Protein AF-A0A392R7J1-F1 (afdb_monomer_lite)

Radius of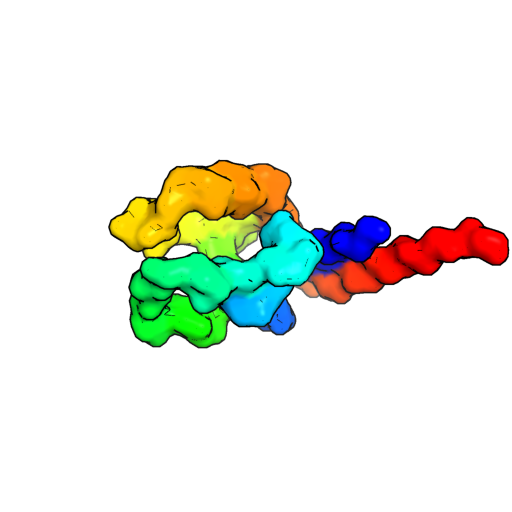 gyration: 13.44 Å; chains: 1; bounding box: 28×36×38 Å

Secondary structure (DSSP, 8-state):
------SS-SSSBTTTS--SBTTB-GGGSS----TTTTT-BHHHHB-TTS-B-HHHHTTTS-HHHHHHHHT------TT------------

Sequence (91 aa):
NEYWMIGNGRSIDVWNSCWLDSGFKISDMELVIPPHIVSCKIADLVEENGDWKWSLLDDWLPIDIKDKMRAITVSLHDDDHDVSVRIFGSQ

Foldseek 3Di:
DFQFQAEQQQPAQQAQDQNLHDVDGNVVPPFDQDPVCNRPTQNRQADPVQHGPCVRQVVTPDPVVVVSVVVHRHHNDVPDDRDRPPPPPDD

pLDDT: mean 73.48, std 15.38, range [33.53, 88.75]

Organism: NCBI:txid97028

Structure (mmCIF, N/CA/C/O backbone):
data_AF-A0A392R7J1-F1
#
_entry.id   AF-A0A392R7J1-F1
#
loop_
_atom_site.group_PDB
_atom_site.id
_atom_site.type_symbol
_atom_site.label_atom_id
_atom_site.label_alt_id
_atom_site.label_comp_id
_atom_site.label_asym_id
_atom_site.label_entity_id
_atom_site.label_seq_id
_atom_site.pdbx_PDB_ins_code
_atom_site.Cartn_x
_atom_site.Cartn_y
_atom_site.Cartn_z
_atom_site.occupancy
_atom_site.B_iso_or_equiv
_atom_site.auth_seq_id
_atom_site.auth_comp_id
_atom_site.auth_asym_id
_atom_site.auth_atom_id
_atom_site.pdbx_PDB_model_num
ATOM 1 N N . ASN A 1 1 ? -6.822 14.138 -13.634 1.00 33.53 1 ASN A N 1
ATOM 2 C CA . ASN A 1 1 ? -6.491 12.815 -13.075 1.00 33.53 1 ASN A CA 1
ATOM 3 C C . ASN A 1 1 ? -4.987 12.708 -12.981 1.00 33.53 1 ASN A C 1
ATOM 5 O O . ASN A 1 1 ? -4.333 12.594 -14.010 1.00 33.53 1 ASN A O 1
ATOM 9 N N . GLU A 1 2 ? -4.454 12.840 -11.775 1.00 41.16 2 GLU A N 1
ATOM 10 C CA . GLU A 1 2 ? -3.040 12.600 -11.497 1.00 41.16 2 GLU A CA 1
ATOM 11 C C . GLU A 1 2 ? -2.871 11.093 -11.286 1.00 41.16 2 GLU A C 1
ATOM 13 O O . GLU A 1 2 ? -3.517 10.515 -10.415 1.00 41.16 2 GLU A O 1
ATOM 18 N N . TYR A 1 3 ? -2.075 10.446 -12.136 1.00 44.41 3 TYR A N 1
ATOM 19 C CA . TYR A 1 3 ? -1.743 9.030 -12.006 1.00 44.41 3 TYR A CA 1
ATOM 20 C C . TYR A 1 3 ? -0.341 8.940 -11.409 1.00 44.41 3 TYR A C 1
ATOM 22 O O . TYR A 1 3 ? 0.623 9.402 -12.018 1.00 44.41 3 TYR A O 1
ATOM 30 N N . TRP A 1 4 ? -0.230 8.375 -10.209 1.00 53.12 4 TRP A N 1
ATOM 31 C CA . TRP A 1 4 ? 1.062 8.109 -9.589 1.00 53.12 4 TRP A CA 1
ATOM 32 C C . TRP A 1 4 ? 1.636 6.834 -10.205 1.00 53.12 4 TRP A C 1
ATOM 34 O O . TRP A 1 4 ? 1.130 5.743 -9.961 1.00 53.12 4 TRP A O 1
ATOM 44 N N . MET A 1 5 ? 2.674 6.968 -11.031 1.00 55.31 5 MET A N 1
ATOM 45 C CA . MET A 1 5 ? 3.512 5.827 -11.392 1.00 55.31 5 MET A CA 1
ATOM 46 C C . MET A 1 5 ? 4.450 5.567 -10.217 1.00 55.31 5 MET A C 1
ATOM 48 O O . MET A 1 5 ? 5.273 6.414 -9.872 1.00 55.31 5 MET A O 1
ATOM 52 N N . ILE A 1 6 ? 4.267 4.427 -9.558 1.00 61.28 6 ILE A N 1
ATOM 53 C CA . ILE A 1 6 ? 5.154 3.976 -8.487 1.00 61.28 6 ILE A CA 1
ATOM 54 C C . ILE A 1 6 ? 6.349 3.335 -9.173 1.00 61.28 6 ILE A C 1
ATOM 56 O O . ILE A 1 6 ? 6.195 2.289 -9.800 1.00 61.28 6 ILE A O 1
ATOM 60 N N . GLY A 1 7 ? 7.502 4.000 -9.111 1.00 64.50 7 GLY A N 1
ATOM 61 C CA . GLY A 1 7 ? 8.755 3.455 -9.620 1.00 64.50 7 GLY A CA 1
ATOM 62 C C . GLY A 1 7 ? 9.324 2.489 -8.590 1.00 64.50 7 GLY A C 1
ATOM 63 O O . GLY A 1 7 ? 8.735 1.445 -8.302 1.00 64.50 7 GLY A O 1
ATOM 64 N N . ASN A 1 8 ? 10.436 2.874 -7.961 1.00 63.53 8 ASN A N 1
ATOM 65 C CA . ASN A 1 8 ? 11.087 2.041 -6.955 1.00 63.53 8 ASN A CA 1
ATOM 66 C C . ASN A 1 8 ? 10.355 2.013 -5.598 1.00 63.53 8 ASN A C 1
ATOM 68 O O . ASN A 1 8 ? 10.675 1.170 -4.760 1.00 63.53 8 ASN A O 1
ATOM 72 N N . GLY A 1 9 ? 9.404 2.922 -5.339 1.00 69.19 9 GLY A N 1
ATOM 73 C CA . GLY A 1 9 ? 8.597 2.912 -4.114 1.00 69.19 9 GLY A CA 1
ATOM 74 C C . GLY A 1 9 ? 9.387 3.156 -2.818 1.00 69.19 9 GLY A C 1
ATOM 75 O O . GLY A 1 9 ? 8.839 2.977 -1.729 1.00 69.19 9 GLY A O 1
ATOM 76 N N . ARG A 1 10 ? 10.663 3.568 -2.888 1.00 71.62 10 ARG A N 1
ATOM 77 C CA . ARG A 1 10 ? 11.520 3.861 -1.718 1.00 71.62 10 ARG A CA 1
ATOM 78 C C . ARG A 1 10 ? 11.225 5.229 -1.113 1.00 71.62 10 ARG A C 1
ATOM 80 O O . ARG A 1 10 ? 11.494 5.446 0.065 1.00 71.62 10 ARG A O 1
ATOM 87 N N . SER A 1 11 ? 10.669 6.152 -1.896 1.00 74.75 11 SER A N 1
ATOM 88 C CA . SER A 1 11 ? 10.311 7.497 -1.422 1.00 74.75 11 SER A CA 1
ATOM 89 C C . SER A 1 11 ? 8.858 7.600 -0.942 1.00 74.75 11 SER A C 1
ATOM 91 O O . SER A 1 11 ? 8.518 8.507 -0.183 1.00 74.75 11 SER A O 1
ATOM 93 N N . ILE A 1 12 ? 8.004 6.653 -1.340 1.00 78.56 12 ILE A N 1
ATOM 94 C CA . ILE A 1 12 ? 6.562 6.709 -1.091 1.00 78.56 12 ILE A CA 1
ATOM 95 C C . ILE A 1 12 ? 6.223 5.966 0.201 1.00 78.56 12 ILE A C 1
ATOM 97 O O . ILE A 1 12 ? 6.490 4.773 0.361 1.00 78.56 12 ILE A O 1
ATOM 101 N N . ASP A 1 13 ? 5.615 6.700 1.127 1.00 85.88 13 ASP A N 1
ATOM 102 C CA . ASP A 1 13 ? 5.070 6.160 2.368 1.00 85.88 13 ASP A CA 1
ATOM 103 C C . ASP A 1 13 ? 3.798 5.365 2.070 1.00 85.88 13 ASP A C 1
ATOM 105 O O . ASP A 1 13 ? 2.868 5.911 1.475 1.00 85.88 13 ASP A O 1
ATOM 109 N N . VAL A 1 14 ? 3.736 4.098 2.482 1.00 84.75 14 VAL A N 1
ATOM 110 C CA . VAL A 1 14 ? 2.612 3.209 2.127 1.00 84.75 14 VAL A CA 1
ATOM 111 C C . VAL A 1 14 ? 1.310 3.731 2.715 1.00 84.75 14 VAL A C 1
ATOM 113 O O . VAL A 1 14 ? 0.262 3.679 2.080 1.00 84.75 14 VAL A O 1
ATOM 116 N N . TRP A 1 15 ? 1.360 4.240 3.938 1.00 86.25 15 TRP A N 1
ATOM 117 C CA . TRP A 1 15 ? 0.141 4.509 4.689 1.00 86.25 15 TRP A CA 1
ATOM 118 C C . TRP A 1 15 ? -0.336 5.945 4.518 1.00 86.25 15 TRP A C 1
ATOM 120 O O . TRP A 1 15 ? -1.520 6.192 4.280 1.00 86.25 15 TRP A O 1
ATOM 130 N N . ASN A 1 16 ? 0.603 6.890 4.585 1.00 83.94 16 ASN A N 1
ATOM 131 C CA . ASN A 1 16 ? 0.299 8.317 4.591 1.00 83.94 16 ASN A CA 1
ATOM 132 C C . ASN A 1 16 ? 0.289 8.961 3.188 1.00 83.94 16 ASN A C 1
ATOM 134 O O . ASN A 1 16 ? -0.017 10.152 3.067 1.00 83.94 16 ASN A O 1
ATOM 138 N N . SER A 1 17 ? 0.602 8.202 2.132 1.00 80.69 17 SER A N 1
ATOM 139 C CA . SER A 1 17 ? 0.590 8.707 0.750 1.00 80.69 17 SER A CA 1
ATOM 140 C C . SER A 1 17 ? -0.647 8.263 -0.026 1.00 80.69 17 SER A C 1
ATOM 142 O O . SER A 1 17 ? -1.179 7.175 0.185 1.00 80.69 17 SER A O 1
ATOM 144 N N . CYS A 1 18 ? -1.063 9.096 -0.981 1.00 81.50 18 CYS A N 1
ATOM 145 C CA . CYS A 1 18 ? -2.207 8.843 -1.857 1.00 81.50 18 CYS A CA 1
ATOM 146 C C . CYS A 1 18 ? -1.799 8.108 -3.141 1.00 81.50 18 CYS A C 1
ATOM 148 O O . CYS A 1 18 ? -1.954 8.636 -4.240 1.00 81.50 18 CYS A O 1
ATOM 150 N N . TRP A 1 19 ? -1.205 6.923 -2.998 1.00 78.50 19 TRP A N 1
ATOM 151 C CA . TRP A 1 19 ? -0.672 6.156 -4.131 1.00 78.50 19 TRP A CA 1
ATOM 152 C C . TRP A 1 19 ? -1.666 5.138 -4.707 1.00 78.50 19 TRP A C 1
ATOM 154 O O . TRP A 1 19 ? -1.537 4.753 -5.864 1.00 78.50 19 TRP A O 1
ATOM 164 N N . LEU A 1 20 ? -2.667 4.723 -3.921 1.00 77.56 20 LEU A N 1
ATOM 165 C CA . LEU A 1 20 ? -3.736 3.815 -4.361 1.00 77.56 20 LEU A CA 1
ATOM 166 C C . LEU A 1 20 ? -4.841 4.536 -5.133 1.00 77.56 20 LEU A C 1
ATOM 168 O O . LEU A 1 20 ? -5.381 3.996 -6.095 1.00 77.56 20 LEU A O 1
ATOM 172 N N . ASP A 1 21 ? -5.227 5.723 -4.670 1.00 74.38 21 ASP A N 1
ATOM 173 C CA . ASP A 1 21 ? -6.263 6.542 -5.291 1.00 74.38 21 ASP A CA 1
ATOM 174 C C . ASP A 1 21 ? -6.016 8.017 -4.947 1.00 74.38 21 ASP A C 1
ATOM 176 O O . ASP A 1 21 ? -5.420 8.350 -3.914 1.00 74.38 21 ASP A O 1
ATOM 180 N N . SER A 1 22 ? -6.438 8.916 -5.829 1.00 72.75 22 SER A N 1
ATOM 181 C CA . SER A 1 22 ? -6.143 10.339 -5.698 1.00 72.75 22 SER A CA 1
ATOM 182 C C . SER A 1 22 ? -6.906 10.922 -4.510 1.00 72.75 22 SER A C 1
ATOM 184 O O . SER A 1 22 ? -8.127 11.033 -4.532 1.00 72.75 22 SER A O 1
ATOM 186 N N . GLY A 1 23 ? -6.173 11.337 -3.475 1.00 75.50 23 GLY A N 1
ATOM 187 C CA . GLY A 1 23 ? -6.762 11.830 -2.226 1.00 75.50 23 GLY A CA 1
ATOM 188 C C . GLY A 1 23 ? -7.156 10.731 -1.234 1.00 75.50 23 GLY A C 1
ATOM 189 O O . GLY A 1 23 ? -7.675 11.053 -0.170 1.00 75.50 23 GLY A O 1
ATOM 190 N N . PHE A 1 24 ? -6.877 9.461 -1.536 1.00 81.62 24 PHE A N 1
ATOM 191 C CA . PHE A 1 24 ? -7.141 8.338 -0.643 1.00 81.62 24 PHE A CA 1
ATOM 192 C C . PHE A 1 24 ? -5.865 7.883 0.060 1.00 81.62 24 PHE A C 1
ATOM 194 O O . PHE A 1 24 ? -4.908 7.464 -0.590 1.00 81.62 24 PHE A O 1
ATOM 201 N N . LYS A 1 25 ? -5.868 7.907 1.392 1.00 85.75 25 LYS A N 1
ATOM 202 C CA . LYS A 1 25 ? -4.763 7.409 2.217 1.00 85.75 25 LYS A CA 1
ATOM 203 C C . LYS A 1 25 ? -5.211 6.169 2.963 1.00 85.75 25 LYS A C 1
ATOM 205 O O . LYS A 1 25 ? -6.288 6.160 3.546 1.00 85.75 25 LYS A O 1
ATOM 210 N N . ILE A 1 26 ? -4.353 5.156 3.030 1.00 84.50 26 ILE A N 1
ATOM 211 C CA . ILE A 1 26 ? -4.662 3.956 3.817 1.00 84.50 26 ILE A CA 1
ATOM 212 C C . ILE A 1 26 ? -4.748 4.309 5.306 1.00 84.50 26 ILE A C 1
ATOM 214 O O . ILE A 1 26 ? -5.611 3.787 5.996 1.00 84.50 26 ILE A O 1
ATOM 218 N N . SER A 1 27 ? -3.919 5.245 5.786 1.00 84.44 27 SER A N 1
ATOM 219 C CA . SER A 1 27 ? -3.999 5.767 7.160 1.00 84.44 27 SER A CA 1
ATOM 220 C C . SER A 1 27 ? -5.314 6.475 7.497 1.00 84.44 27 SER A C 1
ATOM 222 O O . SER A 1 27 ? -5.568 6.703 8.673 1.00 84.44 27 SER A O 1
ATOM 224 N N . ASP A 1 28 ? -6.099 6.881 6.495 1.00 84.94 28 ASP A N 1
ATOM 225 C CA . ASP A 1 28 ? -7.416 7.489 6.714 1.00 84.94 28 ASP A CA 1
ATOM 226 C C . ASP A 1 28 ? -8.492 6.425 6.962 1.00 84.94 28 ASP A C 1
ATOM 228 O O . ASP A 1 28 ? -9.477 6.677 7.652 1.00 84.94 28 ASP A O 1
ATOM 232 N N . MET A 1 29 ? -8.278 5.199 6.466 1.00 79.44 29 MET A N 1
ATOM 233 C CA . MET A 1 29 ? -9.081 4.077 6.924 1.00 79.44 29 MET A CA 1
ATOM 234 C C . MET A 1 29 ? -8.772 3.829 8.398 1.00 79.44 29 MET A C 1
ATOM 236 O O . MET A 1 29 ? -7.614 3.856 8.809 1.00 79.44 29 MET A O 1
ATOM 240 N N . GLU A 1 30 ? -9.808 3.543 9.181 1.00 79.69 30 GLU A N 1
ATOM 241 C CA . GLU A 1 30 ? -9.748 3.233 10.615 1.00 79.69 30 GLU A CA 1
ATOM 242 C C . GLU A 1 30 ? -9.092 1.849 10.871 1.00 79.69 30 GLU A C 1
ATOM 244 O O . GLU A 1 30 ? -9.629 0.980 11.555 1.00 79.69 30 GLU A O 1
ATOM 249 N N . LEU A 1 31 ? -7.937 1.607 10.243 1.00 83.06 31 LEU A N 1
ATOM 250 C CA . LEU A 1 31 ? -7.146 0.386 10.277 1.00 83.06 31 LEU A CA 1
ATOM 251 C C . LEU A 1 31 ? -6.047 0.510 11.326 1.00 83.06 31 LEU A C 1
ATOM 253 O O . LEU A 1 31 ? -5.345 1.519 11.424 1.00 83.06 31 LEU A O 1
ATOM 257 N N . VAL A 1 32 ? -5.841 -0.567 12.076 1.00 84.81 32 VAL A N 1
ATOM 258 C CA . VAL A 1 32 ? -4.753 -0.648 13.049 1.00 84.81 32 VAL A CA 1
ATOM 259 C C . VAL A 1 32 ? -3.486 -1.092 12.328 1.00 84.81 32 VAL A C 1
ATOM 261 O O . VAL A 1 32 ? -3.202 -2.283 12.222 1.00 84.81 32 VAL A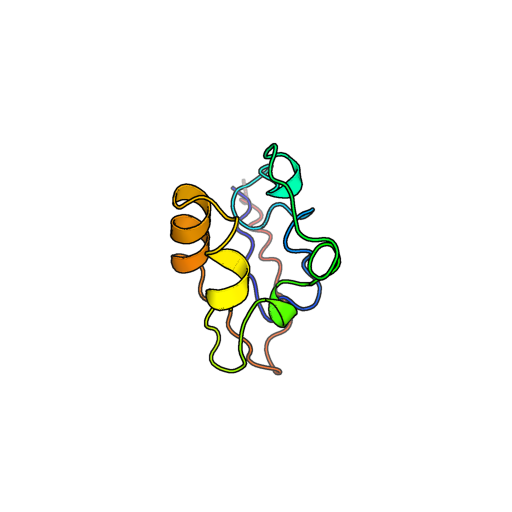 O 1
ATOM 264 N N . ILE A 1 33 ? -2.724 -0.122 11.819 1.00 86.12 33 ILE A N 1
ATOM 265 C CA . ILE A 1 33 ? -1.433 -0.392 11.180 1.00 86.12 33 ILE A CA 1
ATOM 266 C C . ILE A 1 33 ? -0.442 -0.851 12.261 1.00 86.12 33 ILE A C 1
ATOM 268 O O . ILE A 1 33 ? -0.217 -0.125 13.237 1.00 86.12 33 ILE A O 1
ATOM 272 N N . PRO A 1 34 ? 0.191 -2.023 12.108 1.00 85.19 34 PRO A N 1
ATOM 273 C CA . PRO A 1 34 ? 1.164 -2.500 13.070 1.00 85.19 34 PRO A CA 1
ATOM 274 C C . PRO A 1 34 ? 2.350 -1.529 13.203 1.00 85.19 34 PRO A C 1
ATOM 276 O O . PRO A 1 34 ? 2.903 -1.073 12.197 1.00 85.19 34 PRO A O 1
ATOM 279 N N . PRO A 1 35 ? 2.831 -1.257 14.429 1.00 83.56 35 PRO A N 1
ATOM 280 C CA . PRO A 1 35 ? 3.886 -0.268 14.667 1.00 83.56 35 PRO A CA 1
ATOM 281 C C . PRO A 1 35 ? 5.228 -0.652 14.031 1.00 83.56 35 PRO A C 1
ATOM 283 O O . PRO A 1 35 ? 6.073 0.209 13.817 1.00 83.56 35 PRO A O 1
ATOM 286 N N . HIS A 1 36 ? 5.427 -1.932 13.711 1.00 84.44 36 HIS A N 1
ATOM 287 C CA . HIS A 1 36 ? 6.638 -2.414 13.053 1.00 84.44 36 HIS A CA 1
ATOM 288 C C . HIS A 1 36 ? 6.668 -2.118 11.543 1.00 84.44 36 HIS A C 1
ATOM 290 O O . HIS A 1 36 ? 7.750 -2.133 10.970 1.00 84.44 36 HIS A O 1
ATOM 296 N N . ILE A 1 37 ? 5.520 -1.813 10.917 1.00 85.12 37 ILE A N 1
ATOM 297 C CA . ILE A 1 37 ? 5.435 -1.423 9.498 1.00 85.12 37 ILE A CA 1
ATOM 298 C C . ILE A 1 37 ? 4.886 -0.016 9.265 1.00 85.12 37 ILE A C 1
ATOM 300 O O . ILE A 1 37 ? 4.881 0.453 8.132 1.00 85.12 37 ILE A O 1
ATOM 304 N N . VAL A 1 38 ? 4.465 0.702 10.309 1.00 86.00 38 VAL A N 1
ATOM 305 C CA . VAL A 1 38 ? 3.873 2.049 10.188 1.00 86.00 38 VAL A CA 1
ATOM 306 C C . VAL A 1 38 ? 4.806 3.088 9.550 1.00 86.00 38 VAL A C 1
ATOM 308 O O . VAL A 1 38 ? 4.333 4.074 9.000 1.00 86.00 38 VAL A O 1
ATOM 311 N N . SER A 1 39 ? 6.125 2.877 9.601 1.00 84.25 39 SER A N 1
ATOM 312 C CA . SER A 1 39 ? 7.122 3.763 8.975 1.00 84.25 39 SER A CA 1
ATOM 313 C C . SER A 1 39 ? 7.741 3.174 7.696 1.00 84.25 39 SER A C 1
ATOM 315 O O . SER A 1 39 ? 8.658 3.761 7.110 1.00 84.25 39 SER A O 1
ATOM 317 N N . CYS A 1 40 ? 7.242 2.020 7.246 1.00 86.00 40 CYS A N 1
ATOM 318 C CA . CYS A 1 40 ? 7.740 1.339 6.058 1.00 86.00 40 CYS A CA 1
ATOM 319 C C . CYS A 1 40 ? 7.300 2.041 4.769 1.00 86.00 40 CYS A C 1
ATOM 321 O O . CYS A 1 40 ? 6.229 2.643 4.662 1.00 86.00 40 CYS A O 1
ATOM 323 N N . LYS A 1 41 ? 8.175 1.955 3.770 1.00 87.06 41 LYS A N 1
ATOM 324 C CA . LYS A 1 41 ? 7.947 2.453 2.411 1.00 87.06 41 LYS A CA 1
ATOM 325 C C . LYS A 1 41 ? 7.374 1.340 1.548 1.00 87.06 41 LYS A C 1
ATOM 327 O O . LYS A 1 41 ? 7.407 0.177 1.948 1.00 87.06 41 LYS A O 1
A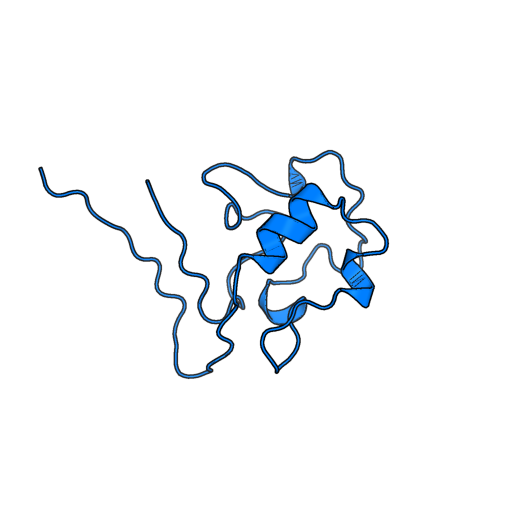TOM 332 N N . ILE A 1 42 ? 6.888 1.684 0.356 1.00 83.62 42 ILE A N 1
ATOM 333 C CA . ILE A 1 42 ? 6.348 0.680 -0.570 1.00 83.62 42 ILE A CA 1
ATOM 334 C C . ILE A 1 42 ? 7.411 -0.373 -0.851 1.00 83.62 42 ILE A C 1
ATOM 336 O O . ILE A 1 42 ? 7.140 -1.546 -0.641 1.00 83.62 42 ILE A O 1
ATOM 340 N N . ALA A 1 43 ? 8.638 0.064 -1.145 1.00 82.50 43 ALA A N 1
ATOM 341 C CA . ALA A 1 43 ? 9.816 -0.783 -1.341 1.00 82.50 43 ALA A CA 1
ATOM 342 C C . ALA A 1 43 ? 10.111 -1.759 -0.189 1.00 82.50 43 ALA A C 1
ATOM 344 O O . ALA A 1 43 ? 10.728 -2.792 -0.409 1.00 82.50 43 ALA A O 1
ATOM 345 N N . ASP A 1 44 ? 9.723 -1.417 1.041 1.00 85.25 44 ASP A N 1
ATOM 346 C CA . ASP A 1 44 ? 9.965 -2.257 2.217 1.00 85.25 44 ASP A CA 1
ATOM 347 C C . ASP A 1 44 ? 8.861 -3.316 2.396 1.00 85.25 44 ASP A C 1
ATOM 349 O O . ASP A 1 44 ? 9.105 -4.410 2.913 1.00 85.25 44 ASP A O 1
ATOM 353 N N . LEU A 1 45 ? 7.652 -3.012 1.910 1.00 85.94 45 LEU A N 1
ATOM 354 C CA . LEU A 1 45 ? 6.500 -3.916 1.881 1.00 85.94 45 LEU A CA 1
ATOM 355 C C . LEU A 1 45 ? 6.395 -4.741 0.600 1.00 85.94 45 LEU A C 1
ATOM 357 O O . LEU A 1 45 ? 5.536 -5.619 0.534 1.00 85.94 45 LEU A O 1
ATOM 361 N N . VAL A 1 46 ? 7.253 -4.491 -0.384 1.00 84.19 46 VAL A N 1
ATOM 362 C CA . VAL A 1 46 ? 7.448 -5.376 -1.530 1.00 84.19 46 VAL A CA 1
ATOM 363 C C . VAL A 1 46 ? 8.730 -6.188 -1.363 1.00 84.19 46 VAL A C 1
ATOM 365 O O . VAL A 1 46 ? 9.678 -5.791 -0.684 1.00 84.19 46 VAL A O 1
ATOM 368 N N . GLU A 1 47 ? 8.719 -7.388 -1.911 1.00 83.19 47 GLU A N 1
ATOM 369 C CA . GLU A 1 47 ? 9.857 -8.286 -2.017 1.00 83.19 47 GLU A CA 1
ATOM 370 C C . GLU A 1 47 ? 10.653 -7.966 -3.287 1.00 83.19 47 GLU A C 1
ATOM 372 O O . GLU A 1 47 ? 10.166 -7.280 -4.178 1.00 83.19 47 GLU A O 1
ATOM 377 N N . GLU A 1 48 ? 11.883 -8.471 -3.400 1.00 75.12 48 GLU A N 1
ATOM 378 C CA . GLU A 1 48 ? 12.789 -8.194 -4.531 1.00 75.12 48 GLU A CA 1
ATOM 379 C C . GLU A 1 48 ? 12.230 -8.573 -5.917 1.00 75.12 48 GLU A C 1
ATOM 381 O O . GLU A 1 48 ? 12.676 -8.051 -6.936 1.00 75.12 48 GLU A O 1
ATOM 386 N N . ASN A 1 49 ? 11.239 -9.462 -5.956 1.00 73.44 49 ASN A N 1
ATOM 387 C CA . ASN A 1 49 ? 10.514 -9.876 -7.158 1.00 73.44 49 ASN A CA 1
ATOM 388 C C . ASN A 1 49 ? 9.438 -8.861 -7.608 1.00 73.44 49 ASN A C 1
ATOM 390 O O . ASN A 1 49 ? 8.871 -9.034 -8.685 1.00 73.44 49 ASN A O 1
ATOM 394 N N . GLY A 1 50 ? 9.166 -7.814 -6.818 1.00 73.69 50 GLY A N 1
ATOM 395 C CA . GLY A 1 50 ? 8.089 -6.848 -7.055 1.00 73.69 50 GLY A CA 1
ATOM 396 C C . GLY A 1 50 ? 6.719 -7.286 -6.523 1.00 73.69 50 GLY A C 1
ATOM 397 O O . GLY A 1 50 ? 5.736 -6.571 -6.721 1.00 73.69 50 GLY A O 1
ATOM 398 N N . ASP A 1 51 ? 6.635 -8.429 -5.838 1.00 82.81 51 ASP A N 1
ATOM 399 C CA . ASP A 1 51 ? 5.434 -8.879 -5.138 1.00 82.81 51 ASP A CA 1
ATOM 400 C C . ASP A 1 51 ? 5.336 -8.252 -3.747 1.00 82.81 51 ASP A C 1
ATOM 402 O O . ASP A 1 51 ? 6.323 -8.006 -3.063 1.00 82.81 51 ASP A O 1
ATOM 406 N N . TRP A 1 52 ? 4.112 -8.013 -3.290 1.00 86.12 52 TRP A N 1
ATOM 407 C CA . TRP A 1 52 ? 3.868 -7.522 -1.939 1.00 86.12 52 TRP A CA 1
ATOM 408 C C . TRP A 1 52 ? 4.095 -8.623 -0.901 1.00 86.12 52 TRP A C 1
ATOM 410 O O . TRP A 1 52 ? 3.727 -9.779 -1.109 1.00 86.12 52 TRP A O 1
ATOM 420 N N . LYS A 1 53 ? 4.595 -8.242 0.278 1.00 88.75 53 LYS A N 1
ATOM 421 C CA . LYS A 1 53 ? 4.718 -9.106 1.458 1.00 88.75 53 LYS A CA 1
ATOM 422 C C . LYS A 1 53 ? 3.341 -9.408 2.047 1.00 88.75 53 LYS A C 1
ATOM 424 O O . LYS A 1 53 ? 2.985 -8.930 3.126 1.00 88.75 53 LYS A O 1
ATOM 429 N N . TRP A 1 54 ? 2.558 -10.231 1.350 1.00 86.38 54 TRP A N 1
ATOM 430 C CA . TRP A 1 54 ? 1.210 -10.621 1.762 1.00 86.38 54 TRP A CA 1
ATOM 431 C C . TRP A 1 54 ? 1.197 -11.248 3.152 1.00 86.38 54 TRP A C 1
ATOM 433 O O . TRP A 1 54 ? 0.264 -11.006 3.897 1.00 86.38 54 TRP A O 1
ATOM 443 N N . SER A 1 55 ? 2.262 -11.935 3.566 1.00 86.94 55 SER A N 1
ATOM 444 C CA . SER A 1 55 ? 2.394 -12.472 4.927 1.00 86.94 55 SER A CA 1
ATOM 445 C C . SER A 1 55 ? 2.276 -11.414 6.035 1.00 86.94 55 SER A C 1
ATOM 447 O O . SER A 1 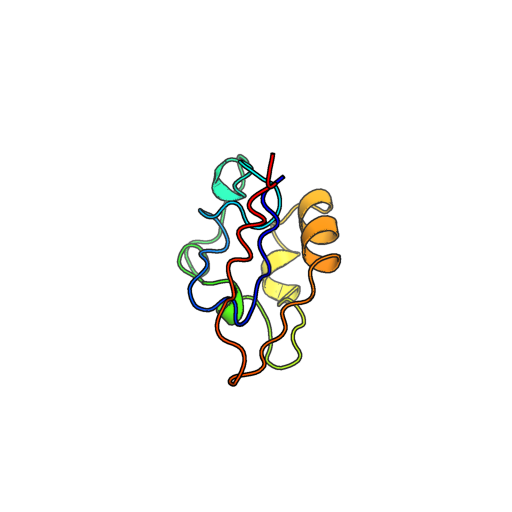55 ? 1.885 -11.749 7.146 1.00 86.94 55 SER A O 1
ATOM 449 N N . LEU A 1 56 ? 2.617 -10.149 5.753 1.00 84.38 56 LEU A N 1
ATOM 450 C CA . LEU A 1 56 ? 2.512 -9.027 6.697 1.00 84.38 56 LEU A CA 1
ATOM 451 C C . LEU A 1 56 ? 1.221 -8.224 6.524 1.00 84.38 56 LEU A C 1
ATOM 453 O O . LEU A 1 56 ? 0.775 -7.573 7.463 1.00 84.38 56 LEU A O 1
ATOM 457 N N . LEU A 1 57 ? 0.660 -8.219 5.315 1.00 85.56 57 LEU A N 1
ATOM 458 C CA . LEU A 1 57 ? -0.512 -7.422 4.958 1.00 85.56 57 LEU A CA 1
ATOM 459 C C . LEU A 1 57 ? -1.814 -8.205 5.150 1.00 85.56 57 LEU A C 1
ATOM 461 O O . LEU A 1 57 ? -2.820 -7.638 5.547 1.00 85.56 57 LEU A O 1
ATOM 465 N N . ASP A 1 58 ? -1.818 -9.509 4.893 1.00 85.44 58 ASP A N 1
ATOM 466 C CA . ASP A 1 58 ? -3.023 -10.341 4.907 1.00 85.44 58 ASP A CA 1
ATOM 467 C C . ASP A 1 58 ? -3.678 -10.432 6.292 1.00 85.44 58 ASP A C 1
ATOM 469 O O . ASP A 1 58 ? -4.903 -10.503 6.367 1.00 85.44 58 ASP A O 1
ATOM 473 N N . ASP A 1 59 ? -2.870 -10.342 7.354 1.00 84.88 59 ASP A N 1
ATOM 474 C CA . ASP A 1 59 ? -3.275 -10.485 8.759 1.00 84.88 59 ASP A CA 1
ATOM 475 C C . ASP A 1 59 ? -4.244 -9.388 9.241 1.00 84.88 59 ASP A C 1
ATOM 477 O O . ASP A 1 59 ? -5.160 -9.659 10.015 1.00 84.88 59 ASP A O 1
ATOM 481 N N . TRP A 1 60 ? -4.090 -8.154 8.750 1.00 84.31 60 TRP A N 1
ATOM 482 C CA . TRP A 1 60 ? -4.845 -6.990 9.238 1.00 84.31 60 TRP A CA 1
ATOM 483 C C . TRP A 1 60 ? -5.435 -6.112 8.125 1.00 84.31 60 TRP A C 1
ATOM 485 O O . TRP A 1 60 ? -6.290 -5.267 8.400 1.00 84.31 60 TRP A O 1
ATOM 495 N N . LEU A 1 61 ? -5.007 -6.289 6.869 1.00 87.31 61 LEU A N 1
ATOM 496 C CA . LEU A 1 61 ? -5.451 -5.461 5.752 1.00 87.31 61 LEU A CA 1
ATOM 497 C C . LEU A 1 61 ? -6.715 -6.046 5.089 1.00 87.31 61 LEU A C 1
ATOM 499 O O . LEU A 1 61 ? -6.738 -7.224 4.703 1.00 87.31 61 LEU A O 1
ATOM 503 N N . PRO A 1 62 ? -7.768 -5.234 4.890 1.00 87.50 62 PRO A N 1
ATOM 504 C CA . PRO A 1 62 ? -9.002 -5.678 4.254 1.00 87.50 62 PRO A CA 1
ATOM 505 C C . PRO A 1 62 ? -8.797 -6.022 2.777 1.00 87.50 62 PRO A C 1
ATOM 507 O O . PRO A 1 62 ? -7.921 -5.484 2.093 1.00 87.50 62 PRO A O 1
ATOM 510 N N . ILE A 1 63 ? -9.646 -6.918 2.271 1.00 86.25 63 ILE A N 1
ATOM 511 C CA . ILE A 1 63 ? -9.543 -7.439 0.905 1.00 86.25 63 ILE A CA 1
ATOM 512 C C . ILE A 1 63 ? -9.667 -6.353 -0.167 1.00 86.25 63 ILE A C 1
ATOM 514 O O . ILE A 1 63 ? -8.972 -6.437 -1.173 1.00 86.25 63 ILE A O 1
ATOM 518 N N . ASP A 1 64 ? -10.453 -5.303 0.075 1.00 86.25 64 ASP A N 1
ATOM 519 C CA . ASP A 1 64 ? -10.622 -4.174 -0.847 1.00 86.25 64 ASP A CA 1
ATOM 520 C C . ASP A 1 64 ? -9.303 -3.445 -1.134 1.00 86.25 64 ASP A C 1
ATOM 522 O O . ASP A 1 64 ? -9.021 -3.050 -2.265 1.00 86.25 64 ASP A O 1
ATOM 526 N N . ILE A 1 65 ? -8.462 -3.289 -0.108 1.00 85.94 65 ILE A N 1
ATOM 527 C CA . ILE A 1 65 ? -7.148 -2.659 -0.256 1.00 85.94 65 ILE A CA 1
ATOM 528 C C . ILE A 1 65 ? -6.166 -3.640 -0.873 1.00 85.94 65 ILE A C 1
ATOM 530 O O . ILE A 1 65 ? -5.418 -3.256 -1.768 1.00 85.94 65 ILE A O 1
ATOM 534 N N . LYS A 1 66 ? -6.210 -4.913 -0.464 1.00 86.56 66 LYS A N 1
ATOM 535 C CA . LYS A 1 66 ? -5.376 -5.961 -1.064 1.00 86.56 66 LYS A CA 1
ATOM 536 C C . LYS A 1 66 ? -5.605 -6.061 -2.570 1.00 86.56 66 LYS A C 1
ATOM 538 O O . LYS A 1 66 ? -4.636 -6.150 -3.311 1.00 86.56 66 LYS A O 1
ATOM 543 N N . ASP A 1 67 ? -6.850 -5.995 -3.032 1.00 86.12 67 ASP A N 1
ATOM 544 C CA . ASP A 1 67 ? -7.181 -6.036 -4.460 1.00 86.12 67 ASP A CA 1
ATOM 545 C C . ASP A 1 67 ? -6.577 -4.846 -5.223 1.00 86.12 67 ASP A C 1
ATOM 547 O O . ASP A 1 67 ? -5.865 -5.033 -6.211 1.00 86.12 67 ASP A O 1
ATOM 551 N N . LYS A 1 68 ? -6.733 -3.628 -4.687 1.00 83.81 68 LYS A N 1
ATOM 552 C CA . LYS A 1 68 ? -6.104 -2.425 -5.254 1.00 83.81 68 LYS A CA 1
ATOM 553 C C . LYS A 1 68 ? -4.574 -2.516 -5.267 1.00 83.81 68 LYS A C 1
ATOM 555 O O . LYS A 1 68 ? -3.957 -2.136 -6.254 1.00 83.81 68 LYS A O 1
ATOM 560 N N . MET A 1 69 ? -3.960 -3.041 -4.206 1.00 84.31 69 MET A N 1
ATOM 561 C CA . MET A 1 69 ? -2.512 -3.261 -4.139 1.00 84.31 69 MET A CA 1
ATOM 562 C C . MET A 1 69 ? -2.043 -4.309 -5.157 1.00 84.31 69 MET A C 1
ATOM 564 O O . MET A 1 69 ? -1.035 -4.094 -5.818 1.00 84.31 69 MET A O 1
ATOM 568 N N . ARG A 1 70 ? -2.780 -5.416 -5.340 1.00 82.38 70 ARG A N 1
ATOM 569 C CA . ARG A 1 70 ? -2.479 -6.450 -6.355 1.00 82.38 70 ARG A CA 1
ATOM 570 C C . ARG A 1 70 ? -2.552 -5.914 -7.776 1.00 82.38 70 ARG A C 1
ATOM 572 O O . ARG A 1 70 ? -1.810 -6.381 -8.632 1.00 82.38 70 ARG A O 1
ATOM 579 N N . ALA A 1 71 ? -3.441 -4.956 -8.024 1.00 83.12 71 ALA A N 1
ATOM 580 C CA . ALA A 1 71 ? -3.532 -4.277 -9.310 1.00 83.12 71 ALA A CA 1
ATOM 581 C C . ALA A 1 71 ? -2.325 -3.359 -9.590 1.00 83.12 71 ALA A C 1
ATOM 583 O O . ALA A 1 71 ? -2.153 -2.912 -10.724 1.00 83.12 71 ALA A O 1
ATOM 584 N N . ILE A 1 72 ? -1.491 -3.080 -8.58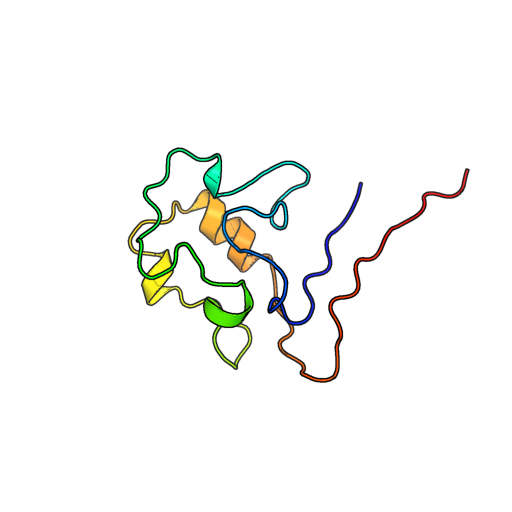2 1.00 76.56 72 ILE A N 1
ATOM 585 C CA . ILE A 1 72 ? -0.315 -2.219 -8.684 1.00 76.56 72 ILE A CA 1
ATOM 586 C C . ILE A 1 72 ? 0.940 -3.088 -8.713 1.00 76.56 72 ILE A C 1
ATOM 588 O O . ILE A 1 72 ? 1.310 -3.732 -7.732 1.00 76.56 72 ILE A O 1
ATOM 592 N N . THR A 1 73 ? 1.620 -3.070 -9.855 1.00 68.62 73 THR A N 1
ATOM 593 C CA . THR A 1 73 ? 2.929 -3.701 -10.030 1.00 68.62 73 THR A CA 1
ATOM 594 C C . THR A 1 73 ? 4.022 -2.702 -9.670 1.00 68.62 73 THR A C 1
ATOM 596 O O . THR A 1 73 ? 4.158 -1.674 -10.332 1.00 68.62 73 THR A O 1
ATOM 599 N N . VAL A 1 74 ? 4.807 -3.001 -8.634 1.00 68.56 74 VAL A N 1
ATOM 600 C CA . VAL A 1 74 ? 5.971 -2.189 -8.258 1.00 68.56 74 VAL A CA 1
ATOM 601 C C . VAL A 1 74 ? 7.174 -2.691 -9.044 1.00 68.56 74 VAL A C 1
ATOM 603 O O . VAL A 1 74 ? 7.610 -3.829 -8.884 1.00 68.56 74 VAL A O 1
ATOM 606 N N . SER A 1 75 ? 7.710 -1.842 -9.917 1.00 59.44 75 SER A N 1
ATOM 607 C CA . SER A 1 75 ? 8.899 -2.174 -10.699 1.00 59.44 75 SER A CA 1
ATOM 608 C C . SER A 1 75 ? 10.134 -1.772 -9.897 1.00 59.44 75 SER A C 1
ATOM 610 O O . SER A 1 75 ? 10.609 -0.647 -9.999 1.00 59.44 75 SER A O 1
ATOM 612 N N . LEU A 1 76 ? 10.668 -2.689 -9.086 1.00 57.75 76 LEU A N 1
ATOM 613 C CA . LEU A 1 76 ? 11.896 -2.494 -8.293 1.00 57.75 76 LEU A CA 1
ATOM 614 C C . LEU A 1 76 ? 13.175 -2.491 -9.156 1.00 57.75 76 LEU A C 1
ATOM 616 O O . LEU A 1 76 ? 14.201 -3.050 -8.771 1.00 57.75 76 LEU A O 1
ATOM 620 N N . HIS A 1 77 ? 13.130 -1.902 -10.349 1.00 55.38 77 HIS A N 1
ATOM 621 C CA . HIS A 1 77 ? 14.319 -1.755 -11.173 1.00 55.38 77 HIS A CA 1
ATOM 622 C C . HIS A 1 77 ? 15.136 -0.577 -10.627 1.00 55.38 77 HIS A C 1
ATOM 624 O O . HIS A 1 77 ? 14.660 0.552 -10.617 1.00 55.38 77 HIS A O 1
ATOM 630 N N . ASP A 1 78 ? 16.353 -0.839 -10.141 1.00 53.25 78 ASP A N 1
ATOM 631 C CA . ASP A 1 78 ? 17.210 0.162 -9.473 1.00 53.25 78 ASP A CA 1
ATOM 632 C C . ASP A 1 78 ? 17.632 1.319 -10.413 1.00 53.25 78 ASP A C 1
ATOM 634 O O . ASP A 1 78 ? 18.049 2.372 -9.941 1.00 53.25 78 ASP A O 1
ATOM 638 N N . ASP A 1 79 ? 17.444 1.154 -11.730 1.00 52.66 79 ASP A N 1
ATOM 639 C CA . ASP A 1 79 ? 17.694 2.174 -12.765 1.00 52.66 79 ASP A CA 1
ATO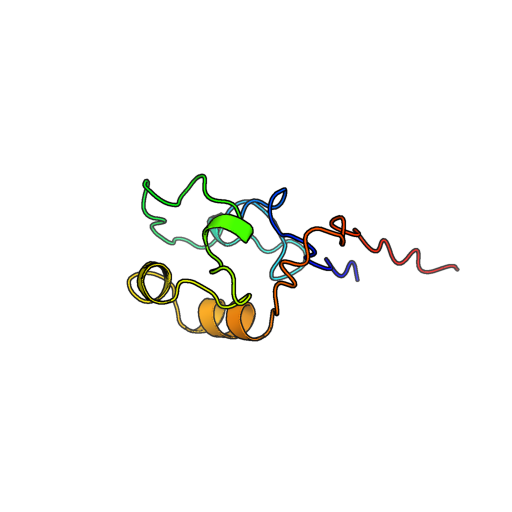M 640 C C . ASP A 1 79 ? 16.487 3.112 -13.017 1.00 52.66 79 ASP A C 1
ATOM 642 O O . ASP A 1 79 ? 16.622 4.139 -13.683 1.00 52.66 79 ASP A O 1
ATOM 646 N N . ASP A 1 80 ? 15.300 2.791 -12.478 1.00 50.00 80 ASP A N 1
ATOM 647 C CA . ASP A 1 80 ? 14.071 3.570 -12.672 1.00 50.00 80 ASP A CA 1
ATOM 648 C C . ASP A 1 80 ? 13.811 4.476 -11.454 1.00 50.00 80 ASP A C 1
ATOM 650 O O . ASP A 1 80 ? 13.387 4.061 -10.369 1.00 50.00 80 ASP A O 1
ATOM 654 N N . HIS A 1 81 ? 14.129 5.759 -11.611 1.00 51.78 81 HIS A N 1
ATOM 655 C CA . HIS A 1 81 ? 13.755 6.790 -10.646 1.00 51.78 81 HIS A CA 1
ATOM 656 C C . HIS A 1 81 ? 12.225 6.923 -10.604 1.00 51.78 81 HIS A C 1
ATOM 658 O O . HIS A 1 81 ? 11.619 6.988 -11.668 1.00 51.78 81 HIS A O 1
ATOM 664 N N . ASP A 1 82 ? 11.604 7.051 -9.416 1.00 50.78 82 ASP A N 1
ATOM 665 C CA . ASP A 1 82 ? 10.158 7.317 -9.287 1.00 50.78 82 ASP A CA 1
ATOM 666 C C . ASP A 1 82 ? 9.743 8.533 -10.132 1.00 50.78 82 ASP A C 1
ATOM 668 O O . ASP A 1 82 ? 9.888 9.698 -9.739 1.00 50.78 82 ASP A O 1
ATOM 672 N N . VAL A 1 83 ? 9.218 8.260 -11.322 1.00 48.84 83 VAL A N 1
ATOM 673 C CA . VAL A 1 83 ? 8.734 9.273 -12.247 1.00 48.84 83 VAL A CA 1
ATOM 674 C C . VAL A 1 83 ? 7.318 9.646 -11.847 1.00 48.84 83 VAL A C 1
ATOM 676 O O . VAL A 1 83 ? 6.340 8.987 -12.187 1.00 48.84 83 VAL A O 1
ATOM 679 N N . SER A 1 84 ? 7.188 10.768 -11.143 1.00 48.91 84 SER A N 1
ATOM 680 C CA . SER A 1 84 ? 5.893 11.428 -10.984 1.00 48.91 84 SER A CA 1
ATOM 681 C C . SER A 1 84 ? 5.474 12.010 -12.337 1.00 48.91 84 SER A C 1
ATOM 683 O O . SER A 1 84 ? 5.795 13.152 -12.675 1.00 48.91 84 SER A O 1
ATOM 685 N N . VAL A 1 85 ? 4.767 11.210 -13.142 1.00 43.62 85 VAL A N 1
ATOM 686 C CA . VAL A 1 85 ? 4.122 11.669 -14.376 1.00 43.62 85 VAL A CA 1
ATOM 687 C C . VAL A 1 85 ? 3.031 12.674 -14.002 1.00 43.62 85 VAL A C 1
ATOM 689 O O . VAL A 1 85 ? 1.892 12.352 -13.673 1.00 43.62 85 VAL A O 1
ATOM 692 N N . ARG A 1 86 ? 3.397 13.955 -14.043 1.00 41.34 86 ARG A N 1
ATOM 693 C CA . ARG A 1 86 ? 2.437 15.056 -14.048 1.00 41.34 86 ARG A CA 1
ATOM 694 C C . ARG A 1 86 ? 1.921 15.155 -15.475 1.00 41.34 86 ARG A C 1
ATOM 696 O O . ARG A 1 86 ? 2.549 15.801 -16.311 1.00 41.34 86 ARG A O 1
ATOM 703 N N . ILE A 1 87 ? 0.810 14.484 -15.785 1.00 45.22 87 ILE A N 1
ATOM 704 C CA . ILE A 1 87 ? 0.091 14.766 -17.031 1.00 45.22 87 ILE A CA 1
ATOM 705 C C . ILE A 1 87 ? -0.453 16.193 -16.890 1.00 45.22 87 ILE A C 1
ATOM 707 O O . ILE A 1 87 ? -1.532 16.409 -16.338 1.00 45.22 87 ILE A O 1
ATOM 711 N N . PHE A 1 88 ? 0.307 17.186 -17.352 1.00 40.31 88 PHE A N 1
ATOM 712 C CA . PHE A 1 88 ? -0.257 18.494 -17.646 1.00 40.31 88 PHE A CA 1
ATOM 713 C C . PHE A 1 88 ? -1.216 18.281 -18.812 1.00 40.31 88 PHE A C 1
ATOM 715 O O . PHE A 1 88 ? -0.792 18.162 -19.959 1.00 40.31 88 PHE A O 1
ATOM 722 N N . GLY A 1 89 ? -2.510 18.178 -18.505 1.00 42.59 89 GLY A N 1
ATOM 723 C CA . GLY A 1 89 ? -3.553 18.332 -19.507 1.00 42.59 89 GLY A CA 1
ATOM 724 C C . GLY A 1 89 ? -3.377 19.708 -20.132 1.00 42.59 89 GLY A C 1
ATOM 725 O O . GLY A 1 89 ? -3.712 20.715 -19.515 1.00 42.59 89 GLY A O 1
ATOM 726 N N . SER A 1 90 ? -2.751 19.749 -21.305 1.00 51.22 90 SER A N 1
ATOM 727 C CA . SER A 1 90 ? -2.618 20.957 -22.104 1.00 51.22 90 SER A CA 1
ATOM 728 C C . SER A 1 90 ? -4.017 21.358 -22.568 1.00 51.22 90 SER A C 1
ATOM 730 O O . SER A 1 90 ? -4.690 20.557 -23.220 1.00 51.22 90 SER A O 1
ATOM 732 N N . GLN A 1 91 ? -4.455 22.560 -22.198 1.00 49.22 91 GLN A N 1
ATOM 733 C CA . GLN A 1 91 ? -5.590 23.235 -22.824 1.00 49.22 91 GLN A CA 1
ATOM 734 C C . GLN A 1 91 ? -5.068 24.324 -23.754 1.00 49.22 91 GLN A C 1
ATOM 736 O O . GLN A 1 91 ? -4.089 24.999 -23.360 1.00 49.22 91 GLN A O 1
#